Protein AF-A0A951GAT4-F1 (afdb_monomer_lite)

Radius of gyration: 23.64 Å; chains: 1; bounding box: 57×48×62 Å

Sequence (92 aa):
GISLYRLFVSAAKRPGLPIVRFHYLRHSFGTQAIRAFNIYEVQRMMGHRHITTTERYLHYAPDPDAAAKLSWLWQSRDAAGNVVSLRTATAP

pLDDT: mean 80.07, std 14.73, range [35.97, 95.62]

Foldseek 3Di:
DQPPVNVVVVVQPDPPDDNDDPVVVLVVQLLVCLQPDPLVVSCVVSVPPDSVVSVVNPVSHDDPCPVVVVVVVVVVVVVVPPDDPPPDPPDD

Structure (mmCIF, N/CA/C/O backbone):
data_AF-A0A951GAT4-F1
#
_entry.id   AF-A0A951GAT4-F1
#
loop_
_atom_site.group_PDB
_atom_site.id
_atom_site.type_symbol
_atom_site.label_atom_id
_atom_site.label_alt_id
_atom_site.label_comp_id
_atom_site.label_asym_id
_atom_site.label_entity_id
_atom_site.label_seq_id
_atom_site.pdbx_PDB_ins_code
_atom_site.Cartn_x
_atom_site.Cartn_y
_atom_site.Cartn_z
_atom_site.occupancy
_atom_site.B_iso_or_equiv
_atom_site.auth_seq_id
_atom_site.auth_comp_id
_atom_site.auth_asym_id
_atom_site.auth_atom_id
_atom_site.pdbx_PDB_model_num
ATOM 1 N N . GLY A 1 1 ? 19.356 -17.259 -13.356 1.00 49.28 1 GLY A N 1
ATOM 2 C CA . GLY A 1 1 ? 17.938 -16.865 -13.232 1.00 49.28 1 GLY A CA 1
ATOM 3 C C . GLY A 1 1 ? 17.647 -15.663 -14.111 1.00 49.28 1 GLY A C 1
ATOM 4 O O . GLY A 1 1 ? 18.460 -14.743 -14.159 1.00 49.28 1 GLY A O 1
ATOM 5 N N . ILE A 1 2 ? 16.534 -15.669 -14.844 1.00 54.56 2 ILE A N 1
ATOM 6 C CA . ILE A 1 2 ? 16.099 -14.510 -15.638 1.00 54.56 2 ILE A CA 1
ATOM 7 C C . ILE A 1 2 ? 15.715 -13.392 -14.659 1.00 54.56 2 ILE A C 1
ATOM 9 O O . ILE A 1 2 ? 14.930 -13.609 -13.744 1.00 54.56 2 ILE A O 1
ATOM 13 N N . SER A 1 3 ? 16.297 -12.202 -14.821 1.00 71.38 3 SER A N 1
ATOM 14 C CA . SER A 1 3 ? 15.929 -11.037 -14.003 1.00 71.38 3 SER A CA 1
ATOM 15 C C . SER A 1 3 ? 14.475 -10.648 -14.292 1.00 71.38 3 SER A C 1
ATOM 17 O O . SER A 1 3 ? 14.096 -10.595 -15.463 1.00 71.38 3 SER A O 1
ATOM 19 N N . LEU A 1 4 ? 13.682 -10.322 -13.262 1.00 72.44 4 LEU A N 1
ATOM 20 C CA . LEU A 1 4 ? 12.306 -9.809 -13.405 1.00 72.44 4 LEU A CA 1
ATOM 21 C C . LEU A 1 4 ? 12.223 -8.644 -14.400 1.00 72.44 4 LEU A C 1
ATOM 23 O O . LEU A 1 4 ? 11.262 -8.540 -15.156 1.00 72.44 4 LEU A O 1
ATOM 27 N N . TYR A 1 5 ? 13.268 -7.815 -14.463 1.00 74.38 5 TYR A N 1
ATOM 28 C CA . TYR A 1 5 ? 13.385 -6.746 -15.450 1.00 74.38 5 TYR A CA 1
ATOM 29 C C . TYR A 1 5 ? 13.453 -7.275 -16.891 1.00 74.38 5 TYR A C 1
ATOM 31 O O . TYR A 1 5 ? 12.771 -6.761 -17.770 1.00 74.38 5 TYR A O 1
ATOM 39 N N . ARG A 1 6 ? 14.227 -8.339 -17.150 1.00 77.25 6 ARG A N 1
ATOM 40 C CA . ARG A 1 6 ? 14.325 -8.958 -18.486 1.00 77.25 6 ARG A CA 1
ATOM 41 C C . ARG A 1 6 ? 13.007 -9.611 -18.906 1.00 77.25 6 ARG A C 1
ATOM 43 O O . ARG A 1 6 ? 12.608 -9.483 -20.061 1.00 77.25 6 ARG A O 1
ATOM 50 N N . LEU A 1 7 ? 12.325 -10.255 -17.960 1.00 79.94 7 LEU A N 1
ATOM 51 C CA . LEU A 1 7 ? 10.996 -10.843 -18.155 1.00 79.94 7 LEU A CA 1
ATOM 52 C C . LEU A 1 7 ? 9.960 -9.759 -18.490 1.00 79.94 7 LEU A C 1
ATOM 54 O O . LEU A 1 7 ? 9.220 -9.887 -19.464 1.00 79.94 7 LEU A O 1
ATOM 58 N N . PHE A 1 8 ? 9.986 -8.647 -17.753 1.00 82.56 8 PHE A N 1
ATOM 59 C CA . PHE A 1 8 ? 9.156 -7.479 -18.028 1.00 82.56 8 PHE A CA 1
ATOM 60 C C . PHE A 1 8 ? 9.434 -6.871 -19.404 1.00 82.56 8 PHE A C 1
ATOM 62 O O . PHE A 1 8 ? 8.497 -6.654 -20.161 1.00 82.56 8 PHE A O 1
ATOM 69 N N . VAL A 1 9 ? 10.699 -6.624 -19.759 1.00 81.81 9 VAL A N 1
ATOM 70 C CA . VAL A 1 9 ? 11.064 -6.036 -21.060 1.00 81.81 9 VAL A CA 1
ATOM 71 C C . VAL A 1 9 ? 10.612 -6.930 -22.215 1.00 81.81 9 VAL A C 1
ATOM 73 O O . VAL A 1 9 ? 10.146 -6.424 -23.230 1.00 81.81 9 VAL A O 1
ATOM 76 N N . SER A 1 10 ? 10.716 -8.252 -22.069 1.00 83.31 10 SER A N 1
ATOM 77 C CA . SER A 1 10 ? 10.195 -9.202 -23.058 1.00 83.31 10 SER A CA 1
ATOM 78 C C . SER A 1 10 ? 8.669 -9.103 -23.191 1.00 83.31 10 SER A C 1
ATOM 80 O O . SER A 1 10 ? 8.155 -8.987 -24.302 1.00 83.31 10 SER A O 1
ATOM 82 N N . ALA A 1 11 ? 7.942 -9.061 -22.070 1.00 82.00 11 ALA A N 1
ATOM 83 C CA . ALA A 1 11 ? 6.486 -8.923 -22.069 1.00 82.00 11 ALA A CA 1
ATOM 84 C C . ALA A 1 11 ? 6.008 -7.559 -22.607 1.00 82.00 11 ALA A C 1
ATOM 86 O O . ALA A 1 11 ? 5.024 -7.503 -23.340 1.00 82.00 11 ALA A O 1
ATOM 87 N N . ALA A 1 12 ? 6.723 -6.477 -22.294 1.00 82.00 12 ALA A N 1
ATOM 88 C CA . ALA A 1 12 ? 6.409 -5.114 -22.721 1.00 82.00 12 ALA A CA 1
ATOM 89 C C . ALA A 1 12 ? 6.661 -4.864 -24.220 1.00 82.00 12 ALA A C 1
ATOM 91 O O . ALA A 1 12 ? 6.158 -3.888 -24.762 1.00 82.00 12 ALA A O 1
ATOM 92 N N . LYS A 1 13 ? 7.417 -5.739 -24.904 1.00 82.19 13 LYS A N 1
ATOM 93 C CA . LYS A 1 13 ? 7.650 -5.686 -26.361 1.00 82.19 13 LYS A CA 1
ATOM 94 C C . LYS A 1 13 ? 6.525 -6.317 -27.192 1.00 82.19 13 LYS A C 1
ATOM 96 O O . LYS A 1 13 ? 6.617 -6.328 -28.417 1.00 82.19 13 LYS A O 1
ATOM 101 N N . ARG A 1 14 ? 5.494 -6.882 -26.556 1.00 81.44 14 ARG A N 1
ATOM 102 C CA . ARG A 1 14 ? 4.372 -7.501 -27.270 1.00 81.44 14 ARG A CA 1
ATOM 103 C C . ARG A 1 14 ? 3.576 -6.434 -28.041 1.00 81.44 14 ARG A C 1
ATOM 105 O O . ARG A 1 14 ? 3.239 -5.404 -27.455 1.00 81.44 14 ARG A O 1
ATOM 112 N N . PRO A 1 15 ? 3.268 -6.663 -29.330 1.00 79.06 15 PRO A N 1
ATOM 113 C CA . PRO A 1 15 ? 2.518 -5.704 -30.133 1.00 79.06 15 PRO A CA 1
ATOM 114 C C . PRO A 1 15 ? 1.120 -5.480 -29.543 1.00 79.06 15 PRO A C 1
ATOM 116 O O . PRO A 1 15 ? 0.463 -6.425 -29.112 1.00 79.06 15 PRO A O 1
ATOM 119 N N . GLY A 1 16 ? 0.684 -4.218 -29.509 1.00 82.25 16 GLY A N 1
ATOM 120 C CA . GLY A 1 16 ? -0.630 -3.811 -28.998 1.00 82.25 16 GLY A CA 1
ATOM 121 C C . GLY A 1 16 ? -0.677 -3.399 -27.522 1.00 82.25 16 GLY A C 1
ATOM 122 O O . GLY A 1 16 ? -1.731 -2.959 -27.068 1.00 82.25 16 GLY A O 1
ATOM 123 N N . LEU A 1 17 ? 0.427 -3.488 -26.767 1.00 79.06 17 LEU A N 1
ATOM 124 C CA . LEU A 1 17 ? 0.482 -2.940 -25.407 1.00 79.06 17 LEU A CA 1
ATOM 125 C C . LEU A 1 17 ? 0.983 -1.482 -25.400 1.00 79.06 17 LEU A C 1
ATOM 127 O O . LEU A 1 17 ? 1.907 -1.147 -26.144 1.00 79.06 17 LEU A O 1
ATOM 131 N N . PRO A 1 18 ? 0.424 -0.613 -24.535 1.00 77.69 18 PRO A N 1
ATOM 132 C CA . PRO A 1 18 ? 0.955 0.730 -24.320 1.00 77.69 18 PRO A CA 1
ATOM 133 C C . PRO A 1 18 ? 2.363 0.672 -23.708 1.00 77.69 18 PRO A C 1
ATOM 135 O O . PRO A 1 18 ? 2.761 -0.335 -23.123 1.00 77.69 18 PRO A O 1
ATOM 138 N N . ILE A 1 19 ? 3.119 1.772 -23.799 1.00 78.31 19 ILE A N 1
ATOM 139 C CA . ILE A 1 19 ? 4.468 1.863 -23.221 1.00 78.31 19 ILE A CA 1
ATOM 140 C C . ILE A 1 19 ? 4.370 1.791 -21.692 1.00 78.31 19 ILE A C 1
ATOM 142 O O . ILE A 1 19 ? 4.145 2.790 -21.007 1.00 78.31 19 ILE A O 1
ATOM 146 N N . VAL A 1 20 ? 4.565 0.593 -21.143 1.00 78.88 20 VAL A N 1
ATOM 147 C CA . VAL A 1 20 ? 4.609 0.355 -19.700 1.00 78.88 20 VAL A CA 1
ATOM 148 C C . VAL A 1 20 ? 6.057 0.451 -19.224 1.00 78.88 20 VAL A C 1
ATOM 150 O O . VAL A 1 20 ? 6.951 -0.211 -19.747 1.00 78.88 20 VAL A O 1
ATOM 153 N N . ARG A 1 21 ? 6.307 1.271 -18.201 1.00 82.38 21 ARG A N 1
ATOM 154 C CA . ARG A 1 21 ? 7.573 1.298 -17.456 1.00 82.38 21 ARG A CA 1
ATOM 155 C C . ARG A 1 21 ? 7.547 0.265 -16.333 1.00 82.38 21 ARG A C 1
ATOM 157 O O . ARG A 1 21 ? 6.513 0.061 -15.704 1.00 82.38 21 ARG A O 1
ATOM 164 N N . PHE A 1 22 ? 8.706 -0.314 -16.015 1.00 77.25 22 PHE A N 1
ATOM 165 C CA . PHE A 1 22 ? 8.842 -1.320 -14.949 1.00 77.25 22 PHE A CA 1
ATOM 166 C C . PHE A 1 22 ? 8.305 -0.821 -13.597 1.00 77.25 22 PHE A C 1
ATOM 168 O O . PHE A 1 22 ? 7.703 -1.571 -12.836 1.00 77.25 22 PHE A O 1
ATOM 175 N N . HIS A 1 23 ? 8.456 0.479 -13.324 1.00 86.50 23 HIS A N 1
ATOM 176 C CA . HIS A 1 23 ? 7.978 1.094 -12.087 1.00 86.50 23 HIS A CA 1
ATOM 177 C C . HIS A 1 23 ? 6.443 1.106 -11.955 1.00 86.50 23 HIS A C 1
ATOM 179 O O . HIS A 1 23 ? 5.932 1.113 -10.838 1.00 86.50 23 HIS A O 1
ATOM 185 N N . TYR A 1 24 ? 5.689 1.033 -13.058 1.00 85.94 24 TYR A N 1
ATOM 186 C CA . TYR A 1 24 ? 4.231 0.927 -12.978 1.00 85.94 24 TYR A CA 1
ATOM 187 C C . TYR A 1 24 ? 3.784 -0.398 -12.378 1.00 85.94 24 TYR A C 1
ATOM 189 O O . TYR A 1 24 ? 2.819 -0.400 -11.628 1.00 85.94 24 TYR A O 1
ATOM 197 N N . LEU A 1 25 ? 4.521 -1.492 -12.597 1.00 85.81 25 LEU A N 1
ATOM 198 C CA . LEU A 1 25 ? 4.211 -2.767 -11.949 1.00 85.81 25 LEU A CA 1
ATOM 199 C C . LEU A 1 25 ? 4.290 -2.642 -10.423 1.00 85.81 25 LEU A C 1
ATOM 201 O O . LEU A 1 25 ? 3.429 -3.152 -9.711 1.00 85.81 25 LEU A O 1
ATOM 205 N N . ARG A 1 26 ? 5.288 -1.903 -9.923 1.00 88.00 26 ARG A N 1
ATOM 206 C CA . ARG A 1 26 ? 5.431 -1.609 -8.492 1.00 88.00 26 ARG A CA 1
ATOM 207 C C . ARG A 1 26 ? 4.242 -0.802 -7.966 1.00 88.00 26 ARG A C 1
ATOM 209 O O . ARG A 1 26 ? 3.746 -1.098 -6.883 1.00 88.00 26 ARG A O 1
ATOM 216 N N . HIS A 1 27 ? 3.762 0.176 -8.732 1.00 91.38 27 HIS A N 1
ATOM 217 C CA . HIS A 1 27 ? 2.576 0.953 -8.369 1.00 91.38 27 HIS A CA 1
ATOM 218 C C . HIS A 1 27 ? 1.281 0.138 -8.417 1.00 91.38 27 HIS A C 1
ATOM 220 O O . HIS A 1 27 ? 0.469 0.238 -7.496 1.00 91.38 27 HIS A O 1
ATOM 226 N N . SER A 1 28 ? 1.101 -0.697 -9.441 1.00 90.69 28 SER A N 1
ATOM 227 C CA . SER A 1 28 ? -0.038 -1.610 -9.549 1.00 90.69 28 SER A CA 1
ATOM 228 C C . SER A 1 28 ? -0.056 -2.597 -8.386 1.00 90.69 28 SER A C 1
ATOM 230 O O . SER A 1 28 ? -1.099 -2.784 -7.770 1.00 90.69 28 SER A O 1
ATOM 232 N N . PHE A 1 29 ? 1.099 -3.162 -8.024 1.00 93.00 29 PHE A N 1
ATOM 233 C CA . PHE A 1 29 ? 1.218 -4.030 -6.856 1.00 93.00 29 PHE A CA 1
ATOM 234 C C . PHE A 1 29 ? 0.806 -3.311 -5.566 1.00 93.00 29 PHE A C 1
ATOM 236 O O . PHE A 1 29 ? -0.063 -3.811 -4.861 1.00 93.00 29 PHE A O 1
ATOM 243 N N . GLY A 1 30 ? 1.361 -2.126 -5.279 1.00 93.31 30 GLY A N 1
ATOM 244 C CA . GLY A 1 30 ? 1.024 -1.381 -4.057 1.00 93.31 30 GLY A CA 1
ATOM 245 C C . GLY A 1 30 ? -0.464 -1.022 -3.959 1.00 93.31 30 GLY A C 1
ATOM 246 O O . GLY A 1 30 ? -1.071 -1.185 -2.904 1.00 93.31 30 GLY A O 1
ATOM 247 N N . THR A 1 31 ? -1.067 -0.628 -5.085 1.00 94.12 31 THR A N 1
ATOM 248 C CA . THR A 1 31 ? -2.503 -0.304 -5.188 1.00 94.12 31 THR A CA 1
ATOM 249 C C . THR A 1 31 ? -3.395 -1.511 -4.897 1.00 94.12 31 THR A C 1
ATOM 251 O O . THR A 1 31 ? -4.441 -1.370 -4.272 1.00 94.12 31 THR A O 1
ATOM 254 N N . GLN A 1 32 ? -2.998 -2.705 -5.341 1.00 94.56 32 GLN A N 1
ATOM 255 C CA . GLN A 1 32 ? -3.763 -3.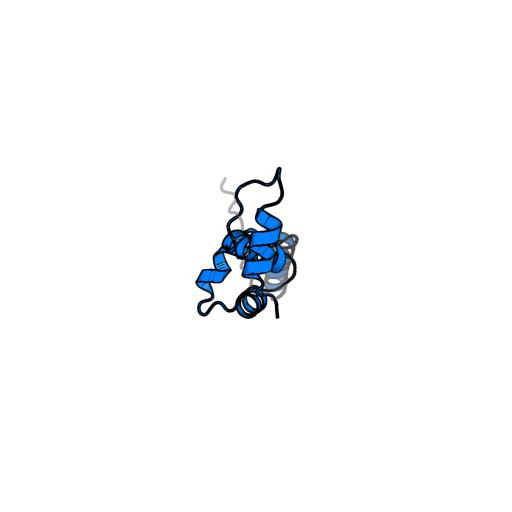925 -5.083 1.00 94.56 32 GLN A CA 1
ATOM 256 C C . GLN A 1 32 ? -3.514 -4.472 -3.675 1.00 94.56 32 GLN A C 1
ATOM 258 O O . GLN A 1 32 ? -4.454 -4.905 -3.018 1.00 94.56 32 GLN A O 1
ATOM 263 N N . ALA A 1 33 ? -2.271 -4.433 -3.195 1.00 93.81 33 ALA A N 1
ATOM 264 C CA . ALA A 1 33 ? -1.894 -5.006 -1.908 1.00 93.81 33 ALA A CA 1
ATOM 265 C C . ALA A 1 33 ? -2.570 -4.287 -0.731 1.00 93.81 33 ALA A C 1
ATOM 267 O O . ALA A 1 33 ? -3.051 -4.944 0.186 1.00 93.81 33 ALA A O 1
ATOM 268 N N . ILE A 1 34 ? -2.699 -2.957 -0.784 1.00 95.31 34 ILE A N 1
ATOM 269 C CA . ILE A 1 34 ? -3.335 -2.165 0.286 1.00 95.31 34 ILE A CA 1
ATOM 270 C C . ILE A 1 34 ? -4.829 -2.478 0.486 1.00 95.31 34 ILE A C 1
ATOM 272 O O . ILE A 1 34 ? -5.417 -2.104 1.494 1.00 95.31 34 ILE A O 1
ATOM 276 N N . ARG A 1 35 ? -5.455 -3.168 -0.47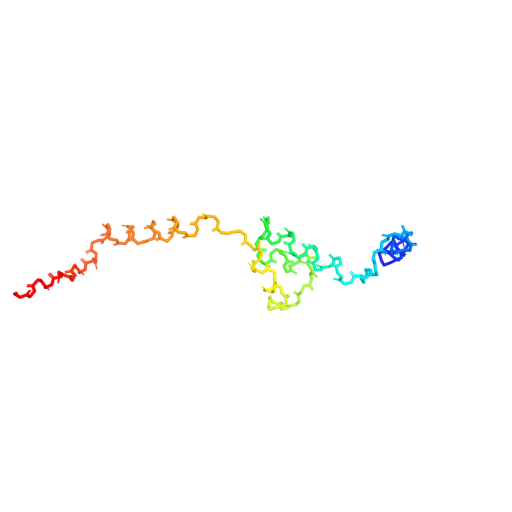6 1.00 93.81 35 ARG A N 1
ATOM 277 C CA . ARG A 1 35 ? -6.849 -3.615 -0.369 1.00 93.81 35 ARG A CA 1
ATOM 278 C C . ARG A 1 35 ? -7.014 -4.860 0.496 1.00 93.81 35 ARG A C 1
ATOM 280 O O . ARG A 1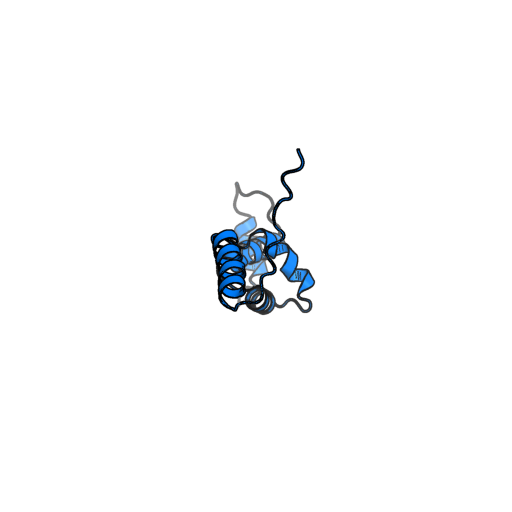 35 ? -8.121 -5.123 0.944 1.00 93.81 35 ARG A O 1
ATOM 287 N N . ALA A 1 36 ? -5.943 -5.626 0.688 1.00 92.25 36 ALA A N 1
ATOM 288 C CA . ALA A 1 36 ? -5.961 -6.899 1.406 1.00 92.25 36 ALA A CA 1
ATOM 289 C C . ALA A 1 36 ? -5.059 -6.907 2.649 1.00 92.25 36 ALA A C 1
ATOM 291 O O . ALA A 1 36 ? -5.294 -7.691 3.562 1.00 92.25 36 ALA A O 1
ATOM 292 N N . PHE A 1 37 ? -4.037 -6.051 2.685 1.00 93.25 37 PHE A N 1
ATOM 293 C CA . PHE A 1 37 ? -3.008 -6.030 3.722 1.00 93.25 37 PHE A CA 1
ATOM 294 C C . PHE A 1 37 ? -2.913 -4.661 4.385 1.00 93.25 37 PHE A C 1
ATOM 296 O O . PHE A 1 37 ? -3.253 -3.635 3.788 1.00 93.25 37 PHE A O 1
ATOM 303 N N . ASN A 1 38 ? -2.383 -4.632 5.607 1.00 93.12 38 ASN A N 1
ATOM 304 C CA . ASN A 1 38 ? -2.131 -3.370 6.289 1.00 93.12 38 ASN A CA 1
ATOM 305 C C . ASN A 1 38 ? -0.926 -2.625 5.680 1.00 93.12 38 ASN A C 1
ATOM 307 O O . ASN A 1 38 ? -0.064 -3.198 5.010 1.00 93.12 38 ASN A O 1
ATOM 311 N N . ILE A 1 39 ? -0.837 -1.320 5.942 1.00 94.50 39 ILE A N 1
ATOM 312 C CA . ILE A 1 39 ? 0.181 -0.456 5.332 1.00 94.50 39 ILE A CA 1
ATOM 313 C C . ILE A 1 39 ? 1.630 -0.873 5.666 1.00 94.50 39 ILE A C 1
ATOM 315 O O . ILE A 1 39 ? 2.518 -0.727 4.822 1.00 94.50 39 ILE A O 1
ATOM 319 N N . TYR A 1 40 ? 1.884 -1.443 6.847 1.00 95.62 40 TYR A N 1
ATOM 320 C CA . TYR A 1 40 ? 3.218 -1.899 7.256 1.00 95.62 40 TYR A CA 1
ATOM 321 C C . TYR A 1 40 ? 3.625 -3.199 6.552 1.00 95.62 40 TYR A C 1
ATOM 323 O O . TYR A 1 40 ? 4.785 -3.357 6.159 1.00 95.62 40 TYR A O 1
ATOM 331 N N . GLU A 1 41 ? 2.678 -4.112 6.334 1.00 94.94 41 GLU A N 1
ATOM 332 C CA . GLU A 1 41 ? 2.886 -5.316 5.523 1.00 94.94 41 GLU A CA 1
ATOM 333 C C . GLU A 1 41 ? 3.233 -4.938 4.086 1.00 94.94 41 GLU A C 1
ATOM 335 O O . GLU A 1 41 ? 4.256 -5.382 3.559 1.00 94.94 41 GLU A O 1
ATOM 340 N N . VAL A 1 42 ? 2.446 -4.042 3.480 1.00 94.12 42 VAL A N 1
ATOM 341 C CA . VAL A 1 42 ? 2.708 -3.542 2.124 1.00 94.12 42 VAL A CA 1
ATOM 342 C C . VAL A 1 42 ? 4.072 -2.847 2.058 1.00 94.12 42 VAL A C 1
ATOM 344 O O . VAL A 1 42 ? 4.846 -3.100 1.132 1.00 94.12 42 VAL A O 1
ATOM 347 N N . GLN A 1 43 ? 4.435 -2.038 3.059 1.00 95.12 43 GLN A N 1
ATOM 348 C CA . GLN A 1 43 ? 5.759 -1.410 3.140 1.00 95.12 43 GLN A CA 1
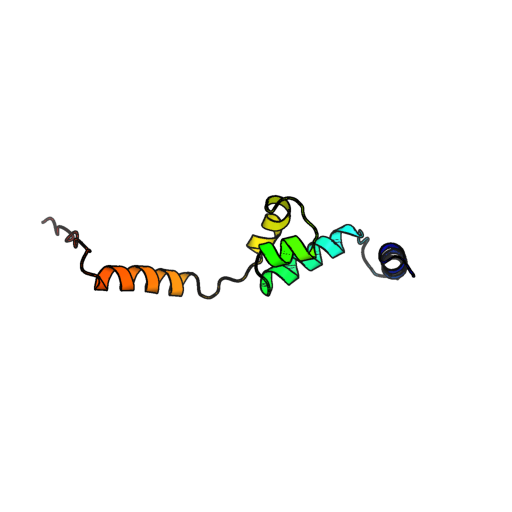ATOM 349 C C . GLN A 1 43 ? 6.884 -2.455 3.115 1.00 95.12 43 GLN A C 1
ATOM 351 O O . GLN A 1 43 ? 7.854 -2.294 2.364 1.00 95.12 43 GLN A O 1
ATOM 356 N N . ARG A 1 44 ? 6.756 -3.526 3.910 1.00 93.94 44 ARG A N 1
ATOM 357 C CA . ARG A 1 44 ? 7.755 -4.598 3.997 1.00 93.94 44 ARG A CA 1
ATOM 358 C C . ARG A 1 44 ? 7.835 -5.404 2.703 1.00 93.94 44 ARG A C 1
ATOM 360 O O . ARG A 1 44 ? 8.943 -5.642 2.227 1.00 93.94 44 ARG A O 1
ATOM 367 N N . MET A 1 45 ? 6.697 -5.744 2.095 1.00 92.44 45 MET A N 1
ATOM 368 C CA . MET A 1 45 ? 6.638 -6.428 0.795 1.00 92.44 45 MET A CA 1
ATOM 369 C C . MET A 1 45 ? 7.304 -5.609 -0.319 1.00 92.44 45 MET A C 1
ATOM 371 O O . MET A 1 45 ? 7.991 -6.158 -1.176 1.00 92.44 45 MET A O 1
ATOM 375 N N . MET A 1 46 ? 7.131 -4.285 -0.302 1.00 91.75 46 MET A N 1
ATOM 376 C CA . MET A 1 46 ? 7.738 -3.389 -1.290 1.00 91.75 46 MET A CA 1
ATOM 377 C C . MET A 1 46 ? 9.193 -3.024 -0.957 1.00 91.75 46 MET A C 1
ATOM 379 O O . MET A 1 46 ? 9.898 -2.481 -1.810 1.00 91.75 46 MET A O 1
ATOM 383 N N . GLY A 1 47 ? 9.661 -3.299 0.262 1.00 92.50 47 GLY A N 1
ATOM 384 C CA . GLY A 1 47 ? 10.996 -2.922 0.722 1.00 92.50 47 GLY A CA 1
ATOM 385 C C . GLY A 1 47 ? 11.191 -1.406 0.833 1.00 92.50 47 GLY A C 1
ATOM 386 O O . GLY A 1 47 ? 12.269 -0.899 0.527 1.00 92.50 47 GLY A O 1
ATOM 387 N N . HIS A 1 48 ? 10.151 -0.653 1.207 1.00 94.81 48 HIS A N 1
ATOM 388 C CA . HIS A 1 48 ? 10.286 0.785 1.453 1.00 94.81 48 HIS A CA 1
ATOM 389 C C . HIS A 1 48 ? 10.926 1.049 2.819 1.00 94.81 48 HIS A C 1
ATOM 391 O O . HIS A 1 48 ? 10.485 0.523 3.841 1.00 94.81 48 HIS A O 1
ATOM 397 N N . ARG A 1 49 ? 11.944 1.916 2.844 1.00 93.94 49 ARG A N 1
ATOM 398 C CA . ARG A 1 49 ? 12.598 2.347 4.089 1.00 93.94 49 ARG A CA 1
ATOM 399 C C . ARG A 1 49 ? 11.689 3.236 4.944 1.00 93.94 49 ARG A C 1
ATOM 401 O O . ARG A 1 49 ? 11.688 3.099 6.159 1.00 93.94 49 ARG A O 1
ATOM 408 N N . HIS A 1 50 ? 10.928 4.127 4.311 1.00 94.62 50 HIS A N 1
ATOM 409 C CA . HIS A 1 50 ? 10.037 5.068 4.987 1.00 94.62 50 HIS A CA 1
ATOM 410 C C . HIS A 1 50 ? 8.577 4.756 4.659 1.00 94.62 50 HIS A C 1
ATOM 412 O O . HIS A 1 50 ? 8.234 4.547 3.492 1.00 94.62 50 HIS A O 1
ATOM 418 N N . ILE A 1 51 ? 7.717 4.773 5.681 1.00 94.31 51 ILE A N 1
ATOM 419 C CA . ILE A 1 51 ? 6.276 4.526 5.535 1.00 94.31 51 ILE A CA 1
ATOM 420 C C . ILE A 1 51 ? 5.606 5.548 4.608 1.00 94.31 51 ILE A C 1
ATOM 422 O O . ILE A 1 51 ? 4.755 5.174 3.807 1.00 94.31 51 ILE A O 1
ATOM 426 N N . THR A 1 52 ? 6.100 6.789 4.595 1.00 95.19 52 THR A N 1
ATOM 427 C CA . THR A 1 52 ? 5.640 7.878 3.716 1.00 95.19 52 THR A CA 1
ATOM 428 C C . THR A 1 52 ? 5.698 7.531 2.228 1.00 95.19 52 THR A C 1
ATOM 430 O O . THR A 1 52 ? 4.924 8.039 1.422 1.00 95.19 52 THR A O 1
ATOM 433 N N . THR A 1 53 ? 6.581 6.607 1.830 1.00 92.25 53 THR A N 1
ATOM 434 C CA . THR A 1 53 ? 6.646 6.118 0.442 1.00 92.25 53 THR A CA 1
ATOM 435 C C . THR A 1 53 ? 5.484 5.171 0.108 1.00 92.25 53 THR A C 1
ATOM 437 O O . THR A 1 53 ? 5.072 5.072 -1.049 1.00 92.25 53 THR A O 1
ATOM 440 N N . THR A 1 54 ? 4.948 4.472 1.111 1.00 94.56 54 THR A N 1
ATOM 441 C CA . THR A 1 54 ? 3.821 3.532 0.997 1.00 94.56 54 THR A CA 1
ATOM 442 C C . THR A 1 54 ? 2.470 4.217 1.206 1.00 94.56 54 THR A C 1
ATOM 444 O O . THR A 1 54 ? 1.478 3.761 0.644 1.00 94.56 54 THR A O 1
ATOM 447 N N . GLU A 1 55 ? 2.420 5.333 1.939 1.00 94.81 55 GLU A N 1
ATOM 448 C CA . GLU A 1 55 ? 1.194 6.118 2.189 1.00 94.81 55 GLU A CA 1
ATOM 449 C C . GLU A 1 55 ? 0.462 6.533 0.910 1.00 94.81 55 GLU A C 1
ATOM 451 O O . GLU A 1 55 ? -0.763 6.617 0.906 1.00 94.81 55 GLU A O 1
ATOM 456 N N . ARG A 1 56 ? 1.178 6.670 -0.215 1.00 94.06 56 ARG A N 1
ATOM 457 C CA . ARG A 1 56 ? 0.578 6.886 -1.541 1.00 94.06 56 ARG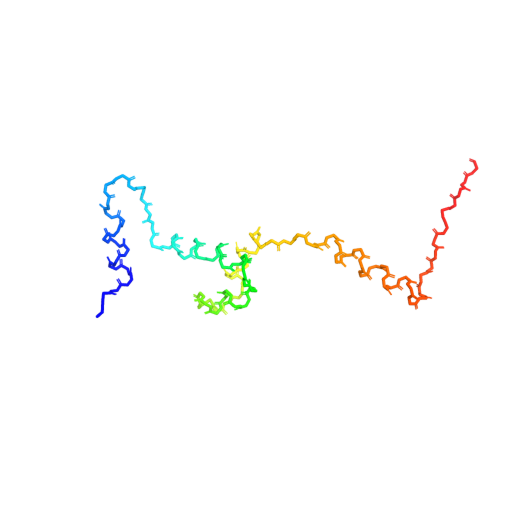 A CA 1
ATOM 458 C C . ARG A 1 56 ? -0.436 5.805 -1.942 1.00 94.06 56 ARG A C 1
ATOM 460 O O . ARG A 1 56 ? -1.154 6.022 -2.899 1.00 94.06 56 ARG A O 1
ATOM 467 N N . TYR A 1 57 ? -0.491 4.640 -1.305 1.00 93.62 57 TYR A N 1
ATOM 468 C CA . TYR A 1 57 ? -1.502 3.626 -1.629 1.00 93.62 57 TYR A CA 1
ATOM 469 C C . TYR A 1 57 ? -2.718 3.672 -0.705 1.0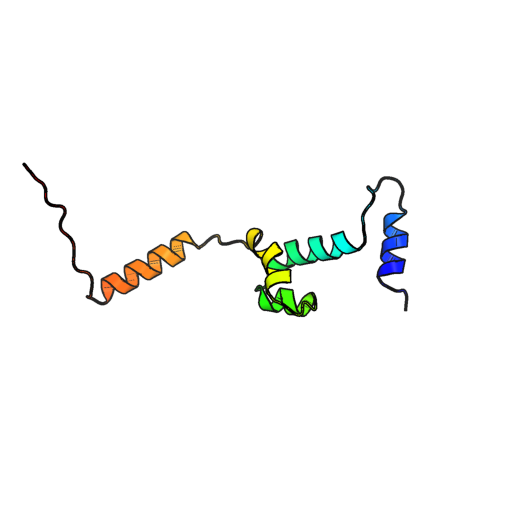0 93.62 57 TYR A C 1
ATOM 471 O O . TYR A 1 57 ? -3.733 3.061 -1.023 1.00 93.62 57 TYR A O 1
ATOM 479 N N . LEU A 1 58 ? -2.651 4.403 0.410 1.00 91.88 58 LEU A N 1
ATOM 480 C CA . LEU A 1 58 ? -3.674 4.365 1.453 1.00 91.88 58 LEU A CA 1
ATOM 481 C C . LEU A 1 58 ? -5.045 4.844 0.958 1.00 91.88 58 LEU A C 1
ATOM 483 O O . LEU A 1 58 ? -6.063 4.339 1.412 1.00 91.88 58 LEU A O 1
ATOM 487 N N . HIS A 1 59 ? -5.093 5.739 -0.031 1.00 88.81 59 HIS A N 1
ATOM 488 C CA . HIS A 1 59 ? -6.356 6.197 -0.622 1.00 88.81 59 HIS A CA 1
ATOM 489 C C . HIS A 1 59 ? -7.108 5.119 -1.416 1.00 88.81 59 HIS A C 1
ATOM 491 O O . HIS A 1 59 ? -8.258 5.332 -1.787 1.00 88.81 59 HIS A O 1
ATOM 497 N N . TYR A 1 60 ? -6.482 3.969 -1.683 1.00 90.44 60 TYR A N 1
ATOM 498 C CA . TYR A 1 60 ? -7.138 2.800 -2.274 1.00 90.44 60 TYR A CA 1
ATOM 499 C C . TYR A 1 60 ? -7.550 1.747 -1.240 1.00 90.44 60 TYR A C 1
ATOM 501 O O . TYR A 1 60 ? -8.137 0.731 -1.628 1.00 90.44 60 TYR A O 1
ATOM 509 N N . ALA A 1 61 ? -7.227 1.957 0.041 1.00 87.19 61 ALA A N 1
ATOM 510 C CA . ALA A 1 61 ? -7.633 1.062 1.111 1.00 87.19 61 ALA A CA 1
ATOM 511 C C . ALA A 1 61 ? -9.160 1.145 1.292 1.00 87.19 61 ALA A C 1
ATOM 513 O O . ALA A 1 61 ? -9.701 2.245 1.426 1.00 87.19 61 ALA A O 1
ATOM 514 N N . PRO A 1 62 ? -9.876 0.012 1.269 1.00 80.50 62 PRO A N 1
ATOM 515 C CA . PRO A 1 62 ? -11.304 0.002 1.524 1.00 80.50 62 PRO A CA 1
ATOM 516 C C . PRO A 1 62 ? -11.562 0.255 3.015 1.00 80.50 62 PRO A C 1
ATOM 518 O O . PRO A 1 62 ? -10.972 -0.408 3.865 1.00 80.50 62 PRO A O 1
ATOM 521 N N . ASP A 1 63 ? -12.483 1.167 3.332 1.00 80.56 63 ASP A N 1
ATOM 522 C CA . ASP A 1 63 ? -13.035 1.307 4.687 1.00 80.56 63 ASP A CA 1
ATOM 523 C C . ASP A 1 63 ? -14.571 1.238 4.658 1.00 80.56 63 ASP A C 1
ATOM 525 O O . ASP A 1 63 ? -15.255 2.250 4.821 1.00 80.56 63 ASP A O 1
ATOM 529 N N . PRO A 1 64 ? -15.138 0.048 4.380 1.00 72.88 64 PRO A N 1
ATOM 530 C CA . PRO A 1 64 ? -16.585 -0.124 4.270 1.00 72.88 64 PRO A CA 1
ATOM 531 C C . PRO A 1 64 ? -17.309 0.086 5.609 1.00 72.88 64 PRO A C 1
ATOM 533 O O . PRO A 1 64 ? -18.481 0.449 5.616 1.00 72.88 64 PRO A O 1
ATOM 536 N N . ASP A 1 65 ? -16.603 -0.066 6.733 1.00 78.69 65 ASP A N 1
ATOM 537 C CA . ASP A 1 65 ? -17.183 -0.022 8.078 1.00 78.69 65 ASP A CA 1
ATOM 538 C C . ASP A 1 65 ? -16.819 1.252 8.851 1.00 78.69 65 ASP A C 1
ATOM 540 O O . ASP A 1 65 ? -17.080 1.327 10.051 1.00 78.69 65 ASP A O 1
ATOM 544 N N . ALA A 1 66 ? -16.215 2.256 8.203 1.00 80.81 66 ALA A N 1
ATOM 545 C CA . ALA A 1 66 ? -15.743 3.481 8.857 1.00 80.81 66 ALA A CA 1
ATOM 546 C C . ALA A 1 66 ? -16.837 4.128 9.720 1.00 80.81 66 ALA A C 1
ATOM 548 O O . ALA A 1 66 ? -16.644 4.420 10.902 1.00 80.81 66 ALA A O 1
ATOM 549 N N . ALA A 1 67 ? -18.020 4.297 9.124 1.00 78.50 67 ALA A N 1
ATOM 550 C CA . ALA A 1 67 ? -19.177 4.899 9.770 1.00 78.50 67 ALA A CA 1
ATOM 551 C C . ALA A 1 67 ? -19.707 4.027 10.915 1.00 78.50 67 ALA A C 1
ATOM 553 O O . ALA A 1 67 ? -19.939 4.537 12.006 1.00 78.50 67 ALA A O 1
ATOM 554 N N . ALA A 1 68 ? -19.830 2.713 10.705 1.00 83.81 68 ALA A N 1
ATOM 555 C CA . ALA A 1 68 ? -20.299 1.784 11.732 1.00 83.81 68 ALA A CA 1
ATOM 556 C C . ALA A 1 68 ? -19.341 1.722 12.937 1.00 83.81 68 ALA A C 1
ATOM 558 O O . ALA A 1 68 ? -19.784 1.782 14.085 1.00 83.81 68 ALA A O 1
ATOM 559 N N . LYS A 1 69 ? -18.025 1.678 12.688 1.00 83.25 69 LYS A N 1
ATOM 560 C CA . LYS A 1 69 ? -16.982 1.724 13.726 1.00 83.25 69 LYS A CA 1
ATOM 561 C C . LYS A 1 69 ? -17.042 3.025 14.518 1.00 83.25 69 LYS A C 1
ATOM 563 O O . LYS A 1 69 ? -16.970 2.988 15.745 1.00 83.25 69 LYS A O 1
ATOM 568 N N . LEU A 1 70 ? -17.201 4.161 13.833 1.00 83.00 70 LEU A N 1
ATOM 569 C CA . LEU A 1 70 ? -17.388 5.455 14.487 1.00 83.00 70 LEU A CA 1
ATOM 570 C C . LEU A 1 70 ? -18.649 5.444 15.354 1.00 83.00 70 LEU A C 1
ATOM 572 O O . LEU A 1 70 ? -18.555 5.736 16.542 1.00 83.00 70 LEU A O 1
ATOM 576 N N . SER A 1 71 ? -19.804 5.050 14.814 1.00 84.00 71 SER A N 1
ATOM 577 C CA . SER A 1 71 ? -21.059 4.982 15.574 1.00 84.00 71 SER A CA 1
ATOM 578 C C . SER A 1 71 ? -20.935 4.123 16.837 1.00 84.00 71 SER A C 1
ATOM 580 O O . SER A 1 71 ? -21.358 4.556 17.908 1.00 84.00 71 SER A O 1
ATOM 582 N N . TRP A 1 72 ? -20.300 2.952 16.745 1.00 80.50 72 TRP A N 1
ATOM 583 C CA . TRP A 1 72 ? -20.061 2.081 17.899 1.00 80.50 72 TRP A CA 1
ATOM 584 C C . TRP A 1 72 ? -19.134 2.717 18.955 1.00 80.50 72 TRP A C 1
ATOM 586 O O . TRP A 1 72 ? -19.399 2.620 20.158 1.00 80.50 72 TRP A O 1
ATOM 596 N N . LEU A 1 73 ? -18.068 3.409 18.532 1.00 83.31 73 LEU A N 1
ATOM 597 C CA . LEU A 1 73 ? -17.131 4.089 19.441 1.00 83.31 73 LEU A CA 1
ATOM 598 C C . LEU A 1 73 ? -17.806 5.184 20.278 1.00 83.31 73 LEU A C 1
ATOM 600 O O . LEU A 1 73 ? -17.464 5.359 21.446 1.00 83.31 73 LEU A O 1
ATOM 604 N N . TRP A 1 74 ? -18.757 5.920 19.702 1.00 80.25 74 TRP A N 1
ATOM 605 C CA . TRP A 1 74 ? -19.487 6.966 20.424 1.00 80.25 74 TRP A CA 1
ATOM 606 C C . TRP A 1 74 ? -20.550 6.371 21.358 1.00 80.25 74 TRP A C 1
ATOM 608 O O . TRP A 1 74 ? -20.556 6.685 22.544 1.00 80.25 74 TRP A O 1
ATOM 618 N N . GLN A 1 75 ? -21.343 5.401 20.888 1.00 79.38 75 GLN A N 1
ATOM 619 C CA . GLN A 1 75 ? -22.371 4.742 21.713 1.00 79.38 75 GLN A CA 1
ATOM 620 C C . GLN A 1 75 ? -21.791 4.029 22.948 1.00 79.38 75 GLN A C 1
ATOM 622 O O . GLN A 1 75 ? -22.381 4.055 24.027 1.00 79.38 75 GLN A O 1
ATOM 627 N N . SER A 1 76 ? -20.614 3.410 22.813 1.00 68.75 76 SER A N 1
ATOM 628 C CA . SER A 1 76 ? -19.934 2.739 23.932 1.00 68.75 76 SER A CA 1
ATOM 629 C C . SER A 1 76 ? -19.407 3.710 24.996 1.00 68.75 76 SER A C 1
ATOM 631 O O . SER A 1 76 ? -19.319 3.341 26.167 1.00 68.75 76 SER A O 1
ATOM 633 N N . ARG A 1 77 ? -19.101 4.961 24.625 1.00 59.25 77 ARG A N 1
ATOM 634 C CA . ARG A 1 77 ? -18.728 6.024 25.572 1.00 59.25 77 ARG A CA 1
ATOM 635 C C . ARG A 1 77 ? -19.934 6.622 26.281 1.00 59.25 77 ARG A C 1
ATOM 637 O O . ARG A 1 77 ? -19.831 6.941 27.465 1.00 59.25 77 ARG A O 1
ATOM 644 N N . ASP A 1 78 ? -21.065 6.705 25.592 1.00 62.94 78 ASP A N 1
ATOM 645 C CA . ASP A 1 78 ? -22.304 7.219 26.168 1.00 62.94 78 ASP A CA 1
ATOM 646 C C . ASP A 1 78 ? -22.862 6.278 27.244 1.00 62.94 78 ASP A C 1
ATOM 648 O O . ASP A 1 78 ? -23.307 6.720 28.306 1.00 62.94 78 ASP A O 1
ATOM 652 N N . ALA A 1 79 ? -22.730 4.968 27.025 1.00 60.59 79 ALA A N 1
ATOM 653 C CA . ALA A 1 79 ? -23.105 3.938 27.991 1.00 60.59 79 ALA A CA 1
ATOM 654 C C . ALA A 1 79 ? -22.225 3.922 29.260 1.00 60.59 79 ALA A C 1
ATOM 656 O O . ALA A 1 79 ? -22.671 3.457 30.307 1.00 60.59 79 ALA A O 1
ATOM 657 N N . ALA A 1 80 ? -20.995 4.447 29.195 1.00 61.22 80 ALA A N 1
ATOM 658 C CA . ALA A 1 80 ? -20.061 4.505 30.323 1.00 61.22 80 ALA A CA 1
ATOM 659 C C . ALA A 1 80 ? -20.300 5.701 31.277 1.00 61.22 80 ALA A C 1
ATOM 661 O O . ALA A 1 80 ? -19.510 5.919 32.194 1.00 61.22 80 ALA A O 1
ATOM 662 N N . GLY A 1 81 ? -21.388 6.463 31.097 1.00 53.22 81 GLY A N 1
ATOM 663 C CA . GLY A 1 81 ? -21.911 7.379 32.119 1.00 53.22 81 GLY A CA 1
ATOM 664 C C . GLY A 1 81 ? -21.281 8.776 32.196 1.00 53.22 81 GLY A C 1
ATOM 665 O O . GLY A 1 81 ? -21.549 9.486 33.158 1.00 53.22 81 GLY A O 1
ATOM 666 N N . ASN A 1 82 ? -20.496 9.208 31.201 1.00 60.81 82 ASN A N 1
ATOM 667 C CA . ASN A 1 82 ? -19.811 10.516 31.217 1.00 60.81 82 ASN A CA 1
ATOM 668 C C . ASN A 1 82 ? -20.340 11.549 30.201 1.00 60.81 82 ASN A C 1
ATOM 670 O O . ASN A 1 82 ? -19.653 12.523 29.888 1.00 60.81 82 ASN A O 1
ATOM 674 N N . VAL A 1 83 ? -21.559 11.378 29.685 1.00 60.22 83 VAL A N 1
ATOM 675 C CA . VAL A 1 83 ? -22.139 12.320 28.714 1.00 60.22 83 VAL A CA 1
ATOM 676 C C . VAL A 1 83 ? -22.973 13.376 29.421 1.00 60.22 83 VAL A C 1
ATOM 678 O O . VAL A 1 83 ? -24.095 13.128 29.861 1.00 60.22 83 VAL A O 1
ATOM 681 N N . VAL A 1 84 ? -22.435 14.593 29.483 1.00 60.12 84 VAL A N 1
ATOM 682 C CA . VAL A 1 84 ? -23.213 15.789 29.811 1.00 60.12 84 VAL A CA 1
ATOM 683 C C . VAL A 1 84 ? -24.091 16.115 28.605 1.00 60.12 84 VAL A C 1
ATOM 685 O O . VAL A 1 84 ? -23.612 16.599 27.581 1.00 60.12 84 VAL A O 1
ATOM 688 N N . SER A 1 85 ? -25.388 15.830 28.715 1.00 55.03 85 SER A N 1
ATOM 689 C CA . SER A 1 85 ? -26.373 16.213 27.704 1.00 55.03 85 SER A CA 1
ATOM 690 C C . SER A 1 85 ? -26.516 17.740 27.694 1.00 55.03 85 SER A C 1
ATOM 692 O O . SER A 1 85 ? -27.128 18.324 28.591 1.00 55.03 85 SER A O 1
ATOM 694 N N . LEU A 1 86 ? -25.934 18.405 26.692 1.00 56.75 86 LEU A N 1
ATOM 695 C CA . LEU A 1 86 ? -26.190 19.820 26.427 1.00 56.75 86 LEU A CA 1
ATOM 696 C C . LEU A 1 86 ? -27.598 19.934 25.839 1.00 56.75 86 LEU A C 1
ATOM 698 O O . LEU A 1 86 ? -27.788 19.884 24.626 1.00 56.75 86 LEU A O 1
ATOM 702 N N . ARG A 1 87 ? -28.598 20.020 26.724 1.00 51.53 87 ARG A N 1
ATOM 703 C CA . ARG A 1 87 ? -29.987 20.311 26.359 1.00 51.53 87 ARG A CA 1
ATOM 704 C C . ARG A 1 87 ? -30.010 21.462 25.354 1.00 51.53 87 ARG A C 1
ATOM 706 O O . ARG A 1 87 ? -29.523 22.552 25.649 1.00 51.53 87 ARG A O 1
ATOM 713 N N . THR A 1 88 ? -30.617 21.223 24.195 1.00 51.31 88 THR A N 1
ATOM 714 C CA . THR A 1 88 ? -31.040 22.270 23.269 1.00 51.31 88 THR A CA 1
ATOM 715 C C . THR A 1 88 ? -31.971 23.207 24.024 1.00 51.31 88 THR A C 1
ATOM 717 O O . THR A 1 88 ? -33.118 22.856 24.315 1.00 51.31 88 THR A O 1
ATOM 720 N N . ALA A 1 89 ? -31.459 24.382 24.383 1.00 43.56 89 ALA A N 1
ATOM 721 C CA . ALA A 1 89 ? -32.281 25.496 24.804 1.00 43.56 89 ALA A CA 1
ATOM 722 C C . ALA A 1 89 ? -33.251 25.799 23.656 1.00 43.56 89 ALA A C 1
ATOM 724 O O . ALA A 1 89 ? -32.869 26.352 22.628 1.00 43.56 89 ALA A O 1
ATOM 725 N N . THR A 1 90 ? -34.500 25.370 23.817 1.00 49.44 90 THR A N 1
ATOM 726 C CA . THR A 1 90 ? -35.621 25.980 23.109 1.00 49.44 90 THR A CA 1
ATOM 727 C C . THR A 1 90 ? -35.746 27.376 23.704 1.00 49.44 90 THR A C 1
ATOM 729 O O . THR A 1 90 ? -36.120 27.522 24.867 1.00 49.44 90 THR A O 1
ATOM 732 N N . ALA A 1 91 ? -35.292 28.372 22.952 1.00 35.97 91 ALA A N 1
ATOM 733 C CA . ALA A 1 91 ? -35.536 29.782 23.226 1.00 35.97 91 ALA A CA 1
ATOM 734 C C . ALA A 1 91 ? -36.848 30.196 22.515 1.00 35.97 91 ALA A C 1
ATOM 736 O O . ALA A 1 91 ? -37.216 29.526 21.549 1.00 35.97 91 ALA A O 1
ATOM 737 N N . PRO A 1 92 ? -37.561 31.206 23.045 1.00 46.56 92 PRO A N 1
ATOM 738 C CA . PRO A 1 92 ? -39.022 31.354 22.977 1.00 46.56 92 PRO A CA 1
ATOM 739 C C . PRO A 1 92 ? -39.604 31.659 21.595 1.00 46.56 92 PRO A C 1
ATOM 741 O O . PRO A 1 92 ? -38.895 32.270 20.765 1.00 46.56 92 PRO A O 1
#

Secondary structure (DSSP, 8-state):
---HHHHHHHHHTSTT-----HHHHHHHHHHHHTTTS-HHHHHHHHT-SSGGGTGGGGGGS--TTHHHHHHHHHHHHHTTT-----------